Protein AF-A0A0P0SHN2-F1 (afdb_monomer_lite)

Secondary structure (DSSP, 8-state):
-HHHHHTHHHHHHHHHTTSHHHHHHHHHHHHHHHHTS--PPP-HHHHHHHHHHHHHHHHHHHH-HHHHHHHHHHHHHHHHHHHT---S-HHHHHHHHHHH-TTTHHHHHHHHHHHH---SS---HHHHHHHHHHHHHHHHHHHHTT-TTSTTSTT---

pLDDT: mean 88.38, std 17.37, range [26.5, 98.38]

Radius of gyration: 16.15 Å; chains: 1; bounding box: 38×34×45 Å

Sequence (158 aa):
MLHRHFGPEYDHVLDQAGGRTAGEAELERRLRRRRELDVRTLDADERERFTGSWVQAQNSFVQTPRSGLRDADLLILQVMRARGYPVEHYSEREQVISVHHPDLVGHYRAAHTVAVADTHDEAGTEQLRLAMVDYQYLFDELVGAGHPETTHRGLQAP

Structure (mmCIF, N/CA/C/O backbone):
data_AF-A0A0P0SHN2-F1
#
_entry.id   AF-A0A0P0SHN2-F1
#
loop_
_atom_site.group_PDB
_atom_site.id
_atom_site.type_symbol
_atom_site.label_atom_id
_atom_site.label_alt_id
_atom_site.label_comp_id
_atom_site.label_asym_id
_atom_site.label_entity_id
_atom_site.label_seq_id
_atom_site.pdbx_PDB_ins_code
_atom_site.Cartn_x
_atom_site.Cartn_y
_atom_site.Cartn_z
_atom_site.occupancy
_atom_site.B_iso_or_equiv
_atom_site.auth_seq_id
_atom_site.auth_comp_id
_atom_site.auth_asym_id
_atom_site.auth_atom_id
_atom_site.pdbx_PDB_model_num
ATOM 1 N N . MET A 1 1 ? 4.029 2.732 -23.546 1.00 84.56 1 MET A N 1
ATOM 2 C CA . MET A 1 1 ? 3.055 1.869 -22.836 1.00 84.56 1 MET A CA 1
ATOM 3 C C . MET A 1 1 ? 3.317 1.850 -21.335 1.00 84.56 1 MET A C 1
ATOM 5 O O . MET A 1 1 ? 2.367 2.080 -20.606 1.00 84.56 1 MET A O 1
ATOM 9 N N . LEU A 1 2 ? 4.571 1.682 -20.884 1.00 93.00 2 LEU A N 1
ATOM 10 C CA . LEU A 1 2 ? 4.941 1.724 -19.457 1.00 93.00 2 LEU A CA 1
ATOM 11 C C . LEU A 1 2 ? 4.475 3.002 -18.748 1.00 93.00 2 LEU A C 1
ATOM 13 O O . LEU A 1 2 ? 3.733 2.901 -17.784 1.00 93.00 2 LEU A O 1
ATOM 17 N N . HIS A 1 3 ? 4.791 4.183 -19.286 1.00 91.06 3 HIS A N 1
ATOM 18 C CA . HIS A 1 3 ? 4.351 5.455 -18.696 1.00 91.06 3 HIS A CA 1
ATOM 19 C C . HIS A 1 3 ? 2.822 5.565 -18.540 1.00 91.06 3 HIS A C 1
ATOM 21 O O . HIS A 1 3 ? 2.335 6.049 -17.530 1.00 91.06 3 HIS A O 1
ATOM 27 N N . ARG A 1 4 ? 2.039 5.042 -19.500 1.00 92.19 4 ARG A N 1
ATOM 28 C CA . ARG A 1 4 ? 0.567 5.0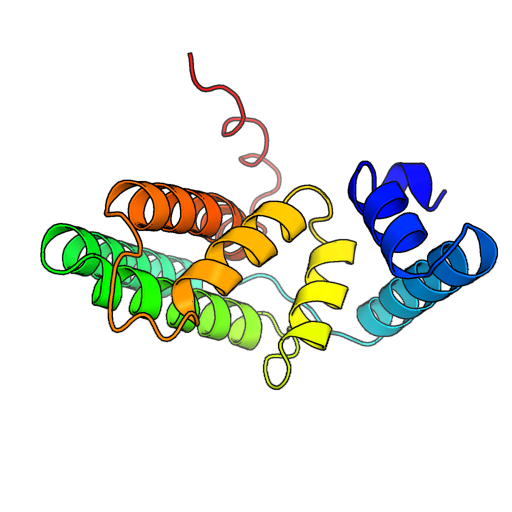15 -19.392 1.00 92.19 4 ARG A CA 1
ATOM 29 C C . ARG A 1 4 ? 0.087 4.068 -18.286 1.00 92.19 4 ARG A C 1
ATOM 31 O O . ARG A 1 4 ? -0.947 4.333 -17.696 1.00 92.19 4 ARG A O 1
ATOM 38 N N . HIS A 1 5 ? 0.781 2.951 -18.072 1.00 92.38 5 HIS A N 1
ATOM 39 C CA . HIS A 1 5 ? 0.386 1.958 -17.075 1.00 92.38 5 HIS A CA 1
ATOM 40 C C . HIS A 1 5 ? 0.786 2.377 -15.661 1.00 92.38 5 HIS A C 1
ATOM 42 O O . HIS A 1 5 ? -0.045 2.299 -14.774 1.00 92.38 5 HIS A O 1
ATOM 48 N N . PHE A 1 6 ? 2.030 2.822 -15.473 1.00 94.06 6 PHE A N 1
ATOM 49 C CA . PHE A 1 6 ? 2.583 3.148 -14.160 1.00 94.06 6 PHE A CA 1
ATOM 50 C C . PHE A 1 6 ? 2.316 4.594 -13.723 1.00 94.06 6 PHE A C 1
ATOM 52 O O . PHE A 1 6 ? 2.468 4.896 -12.547 1.00 94.06 6 PHE A O 1
ATOM 59 N N . GLY A 1 7 ? 1.936 5.500 -14.631 1.00 94.06 7 GLY A N 1
ATOM 60 C CA . GLY A 1 7 ? 1.623 6.883 -14.264 1.00 94.06 7 GLY A CA 1
ATOM 61 C C . GLY A 1 7 ? 2.763 7.531 -13.456 1.00 94.06 7 GLY A C 1
ATOM 62 O O . GLY A 1 7 ? 3.914 7.431 -13.886 1.00 94.06 7 GLY A O 1
ATOM 63 N N . PRO A 1 8 ? 2.491 8.135 -12.283 1.00 93.31 8 PRO A N 1
ATOM 64 C CA . PRO A 1 8 ? 3.521 8.731 -11.421 1.00 93.31 8 PRO A CA 1
ATOM 65 C C . PRO A 1 8 ? 4.613 7.756 -10.952 1.00 93.31 8 PRO A C 1
ATOM 67 O O . PRO A 1 8 ? 5.756 8.159 -10.734 1.00 93.31 8 PRO A O 1
ATOM 70 N N . GLU A 1 9 ? 4.295 6.465 -10.826 1.00 96.12 9 GLU A N 1
ATOM 71 C CA . GLU A 1 9 ? 5.274 5.440 -10.444 1.00 96.12 9 GLU A CA 1
ATOM 72 C C . GLU A 1 9 ? 6.343 5.240 -11.527 1.00 96.12 9 GLU A C 1
ATOM 74 O O . GLU A 1 9 ? 7.461 4.826 -11.227 1.00 96.12 9 GLU A O 1
ATOM 79 N N . TYR A 1 10 ? 6.043 5.580 -12.785 1.00 97.19 10 TYR A N 1
ATOM 80 C CA . TYR A 1 10 ? 7.030 5.536 -13.858 1.00 97.19 10 TYR A CA 1
ATOM 81 C C . TYR A 1 10 ? 8.212 6.459 -13.546 1.00 97.19 10 TYR A C 1
ATOM 83 O O . TYR A 1 10 ? 9.354 6.005 -13.504 1.00 97.19 10 TYR A O 1
ATOM 91 N N . ASP A 1 11 ? 7.931 7.736 -13.283 1.00 95.50 11 ASP A N 1
ATOM 92 C CA . ASP A 1 11 ? 8.970 8.731 -13.014 1.00 95.50 11 ASP A CA 1
ATOM 93 C C . ASP A 1 11 ? 9.710 8.399 -11.710 1.00 95.50 11 ASP A C 1
ATOM 95 O O . ASP A 1 11 ? 10.939 8.440 -11.673 1.00 95.50 11 ASP A O 1
ATOM 99 N N . HIS A 1 12 ? 8.988 7.924 -10.686 1.00 95.88 12 HIS A N 1
ATOM 100 C CA . HIS A 1 12 ? 9.595 7.458 -9.439 1.00 95.88 12 HIS A CA 1
ATOM 101 C C . HIS A 1 12 ? 10.645 6.359 -9.667 1.00 95.88 12 HIS A C 1
ATOM 103 O O . HIS A 1 12 ? 11.764 6.451 -9.161 1.00 95.88 12 HIS A O 1
ATOM 109 N N . VAL A 1 13 ? 10.316 5.322 -10.443 1.00 96.88 13 VAL A N 1
ATOM 110 C CA . VAL A 1 13 ? 11.243 4.209 -10.700 1.00 96.88 13 VAL A CA 1
ATOM 111 C C . VAL A 1 13 ? 12.432 4.648 -11.549 1.00 96.88 13 VAL A C 1
ATOM 113 O O . VAL A 1 13 ? 13.547 4.174 -11.332 1.00 96.88 13 VAL A O 1
ATOM 116 N N . LEU A 1 14 ? 12.225 5.565 -12.492 1.00 97.00 14 LEU A N 1
ATOM 117 C CA . LEU A 1 14 ? 13.300 6.130 -13.303 1.00 97.00 14 LEU A CA 1
ATOM 118 C C . LEU A 1 14 ? 14.313 6.899 -12.452 1.00 97.00 14 LEU A C 1
ATOM 120 O O . LEU A 1 14 ? 15.520 6.702 -12.623 1.00 97.00 14 LEU A O 1
ATOM 124 N N . ASP A 1 15 ? 13.824 7.717 -11.524 1.00 96.44 15 ASP A N 1
ATOM 125 C CA . ASP A 1 15 ? 14.663 8.477 -10.601 1.00 96.44 15 ASP A CA 1
ATOM 126 C C . ASP A 1 15 ? 15.440 7.542 -9.665 1.00 96.44 15 ASP A C 1
ATOM 128 O O . ASP A 1 15 ? 16.653 7.687 -9.509 1.00 96.44 15 ASP A O 1
ATOM 132 N N . GLN A 1 16 ? 14.777 6.526 -9.100 1.00 94.69 16 GLN A N 1
ATOM 133 C CA . GLN A 1 16 ? 15.424 5.533 -8.231 1.00 94.69 16 GLN A CA 1
ATOM 134 C C . GLN A 1 16 ? 16.480 4.693 -8.964 1.00 94.69 16 GLN A C 1
ATOM 136 O O . GLN A 1 16 ? 17.512 4.349 -8.389 1.00 94.69 16 GLN A O 1
ATOM 141 N N . ALA A 1 17 ? 16.240 4.358 -10.234 1.00 94.69 17 ALA A N 1
ATOM 142 C CA . ALA A 1 17 ? 17.146 3.540 -11.036 1.00 94.69 17 ALA A CA 1
ATOM 143 C C . ALA A 1 17 ? 18.308 4.335 -11.665 1.00 94.69 17 ALA A C 1
ATOM 145 O O . ALA A 1 17 ? 19.178 3.739 -12.304 1.00 94.69 17 ALA A O 1
ATOM 146 N N . GLY A 1 18 ? 18.341 5.663 -11.506 1.00 94.44 18 GLY A N 1
ATOM 147 C CA . GLY A 1 18 ? 19.402 6.516 -12.046 1.00 94.44 18 GLY A CA 1
ATOM 148 C C . GLY A 1 18 ? 19.282 6.791 -13.547 1.00 94.44 18 GLY A C 1
ATOM 149 O O . GLY A 1 18 ? 20.284 7.067 -14.208 1.00 94.44 18 GLY A O 1
ATOM 150 N N . GLY A 1 19 ? 18.070 6.711 -14.102 1.00 94.75 19 GLY A N 1
ATOM 151 C CA . GLY A 1 19 ? 17.784 7.118 -15.473 1.00 94.75 19 GLY A CA 1
ATOM 152 C C . GLY A 1 19 ? 16.853 6.182 -16.237 1.00 94.75 19 GLY A C 1
ATOM 153 O O . GLY A 1 19 ? 16.533 5.067 -15.826 1.00 94.75 19 GLY A O 1
ATOM 154 N N . ARG A 1 20 ? 16.448 6.650 -17.422 1.00 95.69 20 ARG A N 1
ATOM 155 C CA . ARG A 1 20 ? 15.403 6.028 -18.244 1.00 95.69 20 ARG A CA 1
ATOM 156 C C . ARG A 1 20 ? 15.644 4.554 -18.562 1.00 95.69 20 ARG A C 1
ATOM 158 O O . ARG A 1 20 ? 14.751 3.745 -18.354 1.00 95.69 20 ARG A O 1
ATOM 165 N N . THR A 1 21 ? 16.832 4.207 -19.056 1.00 96.38 21 THR A N 1
ATOM 166 C CA . THR A 1 21 ? 17.134 2.836 -19.497 1.00 96.38 21 THR A CA 1
ATOM 167 C C . THR A 1 21 ? 17.039 1.833 -18.349 1.00 96.38 21 THR A C 1
ATOM 169 O O . THR A 1 21 ? 16.440 0.773 -18.506 1.00 96.38 21 THR A O 1
ATOM 172 N N . ALA A 1 22 ? 17.609 2.167 -17.188 1.00 97.38 22 ALA A N 1
ATOM 173 C CA . ALA A 1 22 ? 17.569 1.300 -16.015 1.00 97.38 22 ALA A CA 1
ATOM 174 C C . ALA A 1 22 ? 16.152 1.226 -15.418 1.00 97.38 22 ALA A C 1
ATOM 176 O O . ALA A 1 22 ? 15.692 0.139 -15.073 1.00 97.38 22 ALA A O 1
ATOM 177 N N . GLY A 1 23 ? 15.437 2.355 -15.369 1.00 97.50 23 GLY A N 1
ATOM 178 C CA . GLY A 1 23 ? 14.068 2.420 -14.858 1.00 97.50 23 GLY A CA 1
ATOM 179 C C . GLY A 1 23 ? 13.065 1.638 -15.706 1.00 97.50 23 GLY A C 1
ATOM 180 O O . GLY A 1 23 ? 12.309 0.828 -15.175 1.00 97.50 23 GLY A O 1
ATOM 181 N N . GLU A 1 24 ? 13.080 1.807 -17.032 1.00 97.50 24 GLU A N 1
ATOM 182 C CA . GLU A 1 24 ? 12.203 1.039 -17.929 1.00 97.50 24 GLU A CA 1
ATOM 183 C C . GLU A 1 24 ? 12.490 -0.474 -17.826 1.00 97.50 24 GLU A C 1
ATOM 185 O O . GLU A 1 24 ? 11.550 -1.267 -17.739 1.00 97.50 24 GLU A O 1
ATOM 190 N N . ALA A 1 25 ? 13.763 -0.884 -17.742 1.00 97.69 25 ALA A N 1
ATOM 191 C CA . ALA A 1 25 ? 14.138 -2.289 -17.560 1.00 97.69 25 ALA A CA 1
ATOM 192 C C . ALA A 1 25 ? 13.638 -2.873 -16.223 1.00 97.69 25 ALA A C 1
ATOM 194 O O . ALA A 1 25 ? 13.194 -4.027 -16.172 1.00 97.69 25 ALA A O 1
ATOM 195 N N . GLU A 1 26 ? 13.673 -2.079 -15.150 1.00 97.50 26 GLU A N 1
ATOM 196 C CA . GLU A 1 26 ? 13.113 -2.443 -13.848 1.00 97.50 26 GLU A CA 1
ATOM 197 C C . GLU A 1 26 ? 11.589 -2.609 -13.919 1.00 97.50 26 GLU A C 1
ATOM 199 O O . GLU A 1 26 ? 11.063 -3.637 -13.495 1.00 97.50 26 GLU A O 1
ATOM 204 N N . LEU A 1 27 ? 10.868 -1.662 -14.523 1.00 97.88 27 LEU A N 1
ATOM 205 C CA . LEU A 1 27 ? 9.413 -1.750 -14.688 1.00 97.88 27 LEU A CA 1
ATOM 206 C C . LEU A 1 27 ? 8.996 -2.986 -15.496 1.00 97.88 27 LEU A C 1
ATOM 208 O O . LEU A 1 27 ? 8.033 -3.676 -15.149 1.00 97.88 27 LEU A O 1
ATOM 212 N N . GLU A 1 28 ? 9.743 -3.324 -16.546 1.00 97.44 28 GLU A N 1
ATOM 213 C CA . GLU A 1 28 ? 9.520 -4.563 -17.289 1.00 97.44 28 GLU A CA 1
ATOM 214 C C . GLU A 1 28 ? 9.779 -5.815 -16.443 1.00 97.44 28 GLU A C 1
ATOM 216 O O . GLU A 1 28 ? 9.049 -6.804 -16.564 1.00 97.44 28 GLU A O 1
ATOM 221 N N . ARG A 1 29 ? 10.794 -5.794 -15.569 1.00 96.44 29 ARG A N 1
ATOM 222 C CA . ARG A 1 29 ? 11.058 -6.885 -14.620 1.00 96.44 29 ARG A CA 1
ATOM 223 C C . ARG A 1 29 ? 9.887 -7.060 -13.657 1.00 96.44 29 ARG A C 1
ATOM 225 O O . ARG A 1 29 ? 9.444 -8.193 -13.467 1.00 96.44 29 ARG A O 1
ATOM 232 N N . ARG A 1 30 ? 9.340 -5.965 -13.119 1.00 97.06 30 ARG A N 1
ATOM 233 C CA . ARG A 1 30 ? 8.150 -5.992 -12.252 1.00 97.06 30 ARG A CA 1
ATOM 234 C C . ARG A 1 30 ? 6.940 -6.584 -12.979 1.00 97.06 30 ARG A C 1
ATOM 236 O O . ARG A 1 30 ? 6.283 -7.475 -12.443 1.00 97.06 30 ARG A O 1
ATOM 243 N N . LEU A 1 31 ? 6.697 -6.175 -14.229 1.00 96.25 31 LEU A N 1
ATOM 244 C CA . LEU A 1 31 ? 5.628 -6.731 -15.069 1.00 96.25 31 LEU A CA 1
ATOM 245 C C . LEU A 1 31 ? 5.785 -8.237 -15.312 1.00 96.25 31 LEU A C 1
ATOM 247 O O . LEU A 1 31 ? 4.800 -8.970 -15.229 1.00 96.25 31 LEU A O 1
ATOM 251 N N . ARG A 1 32 ? 7.001 -8.708 -15.620 1.00 94.88 32 ARG A N 1
ATOM 252 C CA . ARG A 1 32 ? 7.277 -10.144 -15.799 1.00 94.88 32 ARG A CA 1
ATOM 253 C C . ARG A 1 32 ? 7.013 -10.918 -14.513 1.00 94.88 32 ARG A C 1
ATOM 255 O O . ARG A 1 32 ? 6.242 -11.870 -14.546 1.00 94.88 32 ARG A O 1
ATOM 262 N N . ARG A 1 33 ? 7.549 -10.441 -13.386 1.00 92.88 33 ARG A N 1
ATOM 263 C CA . ARG A 1 33 ? 7.351 -11.064 -12.073 1.00 92.88 33 ARG A CA 1
ATOM 264 C C . ARG A 1 33 ? 5.879 -11.145 -11.694 1.00 92.88 33 ARG A C 1
ATOM 266 O O . ARG A 1 33 ? 5.432 -12.189 -11.243 1.00 92.88 33 ARG A O 1
ATOM 273 N N . ARG A 1 34 ? 5.103 -10.079 -11.929 1.00 92.81 34 ARG A N 1
ATOM 274 C CA . ARG A 1 34 ? 3.647 -10.123 -11.750 1.00 92.81 34 ARG A CA 1
ATOM 275 C C . ARG A 1 34 ? 3.070 -11.290 -12.547 1.00 92.81 34 ARG A C 1
ATOM 277 O O . ARG A 1 34 ? 2.306 -12.065 -11.995 1.00 92.81 34 ARG A O 1
ATOM 284 N N . ARG A 1 35 ? 3.357 -11.407 -13.848 1.00 92.88 35 ARG A N 1
ATOM 285 C CA . ARG A 1 35 ? 2.695 -12.400 -14.725 1.00 92.88 35 ARG A CA 1
ATOM 286 C C . ARG A 1 35 ? 2.836 -13.846 -14.240 1.00 92.88 35 ARG A C 1
ATOM 288 O O . ARG A 1 35 ? 1.993 -14.658 -14.594 1.00 92.88 35 ARG A O 1
ATOM 295 N N . GLU A 1 36 ? 3.859 -14.135 -13.446 1.00 93.06 36 GLU A N 1
ATOM 296 C CA . GLU A 1 36 ? 4.114 -15.444 -12.837 1.00 93.06 36 GLU A CA 1
ATOM 297 C C . GLU A 1 36 ? 3.290 -15.696 -11.559 1.00 93.06 36 GLU A C 1
ATOM 299 O O . GLU A 1 36 ? 3.204 -16.833 -11.103 1.00 93.06 36 GLU A O 1
ATOM 304 N N . LEU A 1 37 ? 2.672 -14.659 -10.985 1.00 93.25 37 LEU A N 1
ATOM 305 C CA . LEU A 1 37 ? 1.847 -14.735 -9.781 1.00 93.25 37 LEU A CA 1
ATOM 306 C C . LEU A 1 37 ? 0.373 -14.956 -10.121 1.00 93.25 37 LEU A C 1
ATOM 308 O O . LEU A 1 37 ? -0.210 -14.243 -10.947 1.00 93.25 37 LEU A O 1
ATOM 312 N N . ASP A 1 38 ? -0.248 -15.879 -9.392 1.00 92.06 38 ASP A N 1
ATOM 313 C CA . ASP A 1 38 ? -1.697 -16.051 -9.370 1.00 92.06 38 ASP A CA 1
ATOM 314 C C . ASP A 1 38 ? -2.308 -15.179 -8.267 1.00 92.06 38 ASP A C 1
ATOM 316 O O . ASP A 1 38 ? -2.523 -15.610 -7.133 1.00 92.06 38 ASP A O 1
ATOM 320 N N . VAL A 1 39 ? -2.515 -13.900 -8.591 1.00 91.88 39 VAL A N 1
ATOM 321 C CA . VAL A 1 39 ? -3.165 -12.964 -7.675 1.00 91.88 39 VAL A CA 1
ATOM 322 C C . VAL A 1 39 ? -4.677 -13.038 -7.850 1.00 91.88 39 VAL A C 1
ATOM 324 O O . VAL A 1 39 ? -5.220 -12.537 -8.837 1.00 91.88 39 VAL A O 1
ATOM 327 N N . ARG A 1 40 ? -5.358 -13.611 -6.859 1.00 93.19 40 ARG A N 1
ATOM 328 C CA . ARG A 1 40 ? -6.811 -13.811 -6.868 1.00 93.19 40 ARG A CA 1
ATOM 329 C C . ARG A 1 40 ? -7.580 -12.689 -6.170 1.00 93.19 40 ARG A C 1
ATOM 331 O O . ARG A 1 40 ? -7.029 -11.871 -5.424 1.00 93.19 40 ARG A O 1
ATOM 338 N N . THR A 1 41 ? -8.890 -12.685 -6.391 1.00 92.31 41 THR A N 1
ATOM 339 C CA . THR A 1 41 ? -9.848 -11.937 -5.573 1.00 92.31 41 THR A CA 1
ATOM 340 C C . THR A 1 41 ? -10.156 -12.703 -4.288 1.00 92.31 41 THR A C 1
ATOM 342 O O . THR A 1 41 ? -10.039 -13.931 -4.235 1.00 92.31 41 THR A O 1
ATOM 345 N N . LEU A 1 42 ? -10.580 -11.976 -3.258 1.00 94.44 42 LEU A N 1
ATOM 346 C CA . LEU A 1 42 ? -11.117 -12.565 -2.035 1.00 94.44 42 LEU A CA 1
ATOM 347 C C . LEU A 1 42 ? -12.578 -12.982 -2.237 1.00 94.44 42 LEU A C 1
ATOM 349 O O . LEU A 1 42 ? -13.322 -12.311 -2.964 1.00 94.44 42 LEU A O 1
ATOM 353 N N . ASP A 1 43 ? -13.000 -14.065 -1.590 1.00 93.62 43 ASP A N 1
ATOM 354 C CA . ASP A 1 43 ? -14.419 -14.425 -1.528 1.00 93.62 43 ASP A CA 1
ATOM 355 C C . ASP A 1 43 ? -15.192 -13.516 -0.544 1.00 93.62 43 ASP A C 1
ATOM 357 O O . ASP A 1 43 ? -14.668 -12.516 -0.048 1.00 93.62 43 ASP A O 1
ATOM 361 N N . ALA A 1 44 ? -16.496 -13.746 -0.370 1.00 93.06 44 ALA A N 1
ATOM 362 C CA . ALA A 1 44 ? -17.324 -12.897 0.492 1.00 93.06 44 ALA A CA 1
ATOM 363 C C . ALA A 1 44 ? -16.931 -13.017 1.976 1.00 93.06 44 ALA A C 1
ATOM 365 O O . ALA A 1 44 ? -16.773 -11.995 2.645 1.00 93.06 44 ALA A O 1
ATOM 366 N N . ASP A 1 45 ? -16.698 -14.240 2.450 1.00 95.25 45 ASP A N 1
ATOM 367 C CA . ASP A 1 45 ? -16.391 -14.535 3.851 1.00 95.25 45 ASP A CA 1
ATOM 368 C C . ASP A 1 45 ? -15.006 -13.993 4.234 1.00 95.25 45 ASP A C 1
ATOM 370 O O . ASP A 1 45 ? -14.805 -13.427 5.311 1.00 95.25 45 ASP A O 1
ATOM 374 N N . GLU A 1 46 ? -14.028 -14.111 3.333 1.00 96.75 46 GLU A N 1
ATOM 375 C CA . GLU A 1 46 ? -12.709 -13.511 3.498 1.00 96.75 46 GLU A CA 1
ATOM 376 C C . GLU A 1 46 ? -12.780 -11.988 3.572 1.00 96.75 46 GLU A C 1
ATOM 378 O O . GLU A 1 46 ? -12.126 -11.398 4.435 1.00 96.75 46 GLU A O 1
ATOM 383 N N . ARG A 1 47 ? -13.570 -11.353 2.694 1.00 96.50 47 ARG A N 1
ATOM 384 C CA . ARG A 1 47 ? -13.768 -9.898 2.715 1.00 96.50 47 ARG A CA 1
ATOM 385 C C . ARG A 1 47 ? -14.385 -9.454 4.032 1.00 96.50 47 ARG A C 1
ATOM 387 O O . ARG A 1 47 ? -13.823 -8.577 4.678 1.00 96.50 47 ARG A O 1
ATOM 394 N N . GLU A 1 48 ? -15.468 -10.096 4.465 1.00 95.69 48 GLU A N 1
ATOM 395 C CA . GLU A 1 48 ? -16.127 -9.784 5.737 1.00 95.69 48 GLU A CA 1
ATOM 396 C C . GLU A 1 48 ? -15.162 -9.923 6.921 1.00 95.69 48 GLU A C 1
ATOM 398 O O . GLU A 1 48 ? -15.031 -9.006 7.738 1.00 95.69 48 GLU A O 1
ATOM 403 N N . ARG A 1 49 ? -14.411 -11.029 6.977 1.00 97.75 49 ARG A N 1
ATOM 404 C CA . ARG A 1 49 ? -13.415 -11.272 8.026 1.00 97.75 49 ARG A CA 1
ATOM 405 C C . ARG A 1 49 ? -12.345 -10.184 8.060 1.00 97.75 49 ARG A C 1
ATOM 407 O O . ARG A 1 49 ? -12.047 -9.662 9.134 1.00 97.75 49 ARG A O 1
ATOM 414 N N . PHE A 1 50 ? -11.761 -9.838 6.913 1.00 98.25 50 PHE A N 1
ATOM 415 C CA . PHE A 1 50 ? -10.715 -8.819 6.861 1.00 98.25 50 PHE A CA 1
ATOM 416 C C . PHE A 1 50 ? -11.253 -7.425 7.183 1.00 98.25 50 PHE A C 1
ATOM 418 O O . PHE A 1 50 ? -10.598 -6.699 7.928 1.00 98.25 50 PHE A O 1
ATOM 425 N N . THR A 1 51 ? -12.446 -7.061 6.706 1.00 97.06 51 THR A N 1
ATOM 426 C CA . THR A 1 51 ? -13.103 -5.799 7.080 1.00 97.06 51 THR A CA 1
ATOM 427 C C . THR A 1 51 ? -13.360 -5.738 8.588 1.00 97.06 51 THR A C 1
ATOM 429 O O . THR A 1 51 ? -13.102 -4.711 9.213 1.00 97.06 51 THR A O 1
ATOM 432 N N . GLY A 1 52 ? -13.776 -6.846 9.208 1.00 97.75 52 GLY A N 1
ATOM 433 C CA . GLY A 1 52 ? -13.892 -6.947 10.662 1.00 97.75 52 GLY A CA 1
ATOM 434 C C . GLY A 1 52 ? -12.558 -6.713 11.380 1.00 97.75 52 GLY A C 1
ATOM 435 O O . GLY A 1 52 ? -12.497 -5.933 12.331 1.00 97.75 52 GLY A O 1
ATOM 436 N N . SER A 1 53 ? -11.469 -7.330 10.911 1.00 98.25 53 SER A N 1
ATOM 437 C CA . SER A 1 53 ? -10.122 -7.101 11.457 1.00 98.25 53 SER A CA 1
ATOM 438 C C . SER A 1 53 ? -9.640 -5.659 11.273 1.00 98.25 53 SER A C 1
ATOM 440 O O . SER A 1 53 ? -8.976 -5.126 12.160 1.00 98.25 53 SER A O 1
ATOM 442 N N . TRP A 1 54 ? -10.002 -5.008 10.166 1.00 98.12 54 TRP A N 1
ATOM 443 C CA . TRP A 1 54 ? -9.655 -3.610 9.907 1.00 98.12 54 TRP A CA 1
ATOM 444 C C . TRP A 1 54 ? -10.291 -2.667 10.926 1.00 98.12 54 TRP A C 1
ATOM 446 O O . TRP A 1 54 ? -9.609 -1.816 11.496 1.00 98.12 54 TRP A O 1
ATOM 456 N N . VAL A 1 55 ? -11.571 -2.883 11.243 1.00 97.19 55 VAL A N 1
ATOM 457 C CA . VAL A 1 55 ? -12.267 -2.133 12.300 1.00 97.19 55 VAL A CA 1
ATOM 458 C C . VAL A 1 55 ? -11.571 -2.312 13.651 1.00 97.19 55 VAL A C 1
ATOM 460 O O . VAL A 1 55 ? -11.428 -1.348 14.402 1.00 97.19 55 VAL A O 1
ATOM 463 N N . GLN A 1 56 ? -11.080 -3.516 13.964 1.00 97.38 56 GLN A N 1
ATOM 464 C CA . GLN A 1 56 ? -10.323 -3.730 15.201 1.00 97.38 56 GLN A CA 1
ATOM 465 C C . GLN A 1 56 ? -8.997 -2.962 15.211 1.00 97.38 56 GLN A C 1
ATOM 467 O O . GLN A 1 56 ? -8.689 -2.318 16.211 1.00 97.38 56 GLN A O 1
ATOM 472 N N . ALA A 1 57 ? -8.253 -2.946 14.100 1.00 97.12 57 ALA A N 1
ATOM 473 C CA . ALA A 1 57 ? -7.027 -2.154 13.986 1.00 97.12 57 ALA A CA 1
ATOM 474 C C . ALA A 1 57 ? -7.298 -0.644 14.142 1.00 97.12 57 ALA A C 1
ATOM 476 O O . ALA A 1 57 ? -6.567 0.047 14.853 1.00 97.12 57 ALA A O 1
ATOM 477 N N . GLN A 1 58 ? -8.388 -0.130 13.557 1.00 94.56 58 GLN A N 1
ATOM 478 C CA . GLN A 1 58 ? -8.828 1.260 13.744 1.00 94.56 58 GLN A CA 1
ATOM 479 C C . GLN A 1 58 ? -9.187 1.567 15.206 1.00 94.56 58 GLN A C 1
ATOM 481 O O . GLN A 1 58 ? -8.777 2.600 15.736 1.00 94.56 58 GLN A O 1
ATOM 486 N N . ASN A 1 59 ? -9.890 0.664 15.892 1.00 96.62 59 ASN A N 1
ATOM 487 C CA . ASN A 1 59 ? -10.200 0.824 17.315 1.00 96.62 59 ASN A CA 1
ATOM 488 C C . ASN A 1 59 ? -8.925 0.838 18.174 1.00 96.62 59 ASN A C 1
ATOM 490 O O . ASN A 1 59 ? -8.771 1.713 19.030 1.00 96.62 59 ASN A O 1
ATOM 494 N N . SER A 1 60 ? -7.988 -0.080 17.910 1.00 95.19 60 SER A N 1
ATOM 495 C CA . SER A 1 60 ? -6.660 -0.089 18.534 1.00 95.19 60 SER A CA 1
ATOM 496 C C . SER A 1 60 ? -5.917 1.217 18.276 1.00 95.19 60 SER A C 1
ATOM 498 O O . SER A 1 60 ? -5.281 1.736 19.186 1.00 95.19 60 SER A O 1
ATOM 500 N N . PHE A 1 61 ? -6.023 1.788 17.074 1.00 94.75 61 PHE A N 1
ATOM 501 C CA . PHE A 1 61 ? -5.367 3.045 16.719 1.00 94.75 61 PHE A CA 1
ATOM 502 C C . PHE A 1 61 ? -5.881 4.223 17.556 1.00 94.75 61 PHE A C 1
ATOM 504 O O . PHE A 1 61 ? -5.086 5.036 18.017 1.00 94.75 61 PHE A O 1
ATOM 511 N N . VAL A 1 62 ? -7.189 4.299 17.819 1.00 94.19 62 VAL A N 1
ATOM 512 C CA . VAL A 1 62 ? -7.767 5.362 18.664 1.00 94.19 62 VAL A CA 1
ATOM 513 C C . VAL A 1 62 ? -7.216 5.309 20.093 1.00 94.19 62 VAL A C 1
ATOM 515 O O . VAL A 1 62 ? -6.964 6.352 20.692 1.00 94.19 62 VAL A O 1
ATOM 518 N N . GLN A 1 63 ? -7.016 4.107 20.640 1.00 92.38 63 GLN A N 1
ATOM 519 C CA . GLN A 1 63 ? -6.514 3.925 22.008 1.00 92.38 63 GLN A CA 1
ATOM 520 C C . GLN A 1 63 ? -4.988 4.002 22.088 1.00 92.38 63 GLN A C 1
ATOM 522 O O . GLN A 1 63 ? -4.411 4.496 23.054 1.00 92.38 63 GLN A O 1
ATOM 527 N N . THR A 1 64 ? -4.309 3.448 21.091 1.00 92.56 64 THR A N 1
ATOM 528 C CA . THR A 1 64 ? -2.857 3.303 21.032 1.00 92.56 64 THR A CA 1
ATOM 529 C C . THR A 1 64 ? -2.412 3.384 19.566 1.00 92.56 64 THR A C 1
ATOM 531 O O . THR A 1 64 ? -2.225 2.350 18.917 1.00 92.56 64 THR A O 1
ATOM 534 N N . PRO A 1 65 ? -2.196 4.606 19.034 1.00 92.56 65 PRO A N 1
ATOM 535 C CA . PRO A 1 65 ? -1.953 4.844 17.606 1.00 92.56 65 PRO A CA 1
ATOM 536 C C . PRO A 1 65 ? -0.850 3.980 16.994 1.00 92.56 65 PRO A C 1
ATOM 538 O O . PRO A 1 65 ? -1.011 3.421 15.913 1.00 92.56 65 PRO A O 1
ATOM 541 N N . ARG A 1 66 ? 0.263 3.798 17.713 1.00 91.00 66 ARG A N 1
ATOM 542 C CA . ARG A 1 66 ? 1.379 2.963 17.247 1.00 91.00 66 ARG A CA 1
ATOM 543 C C . ARG A 1 66 ? 1.000 1.491 17.102 1.00 91.00 66 ARG A C 1
ATOM 545 O O . ARG A 1 66 ? 1.363 0.873 16.107 1.00 91.00 66 ARG A O 1
ATOM 552 N N . SE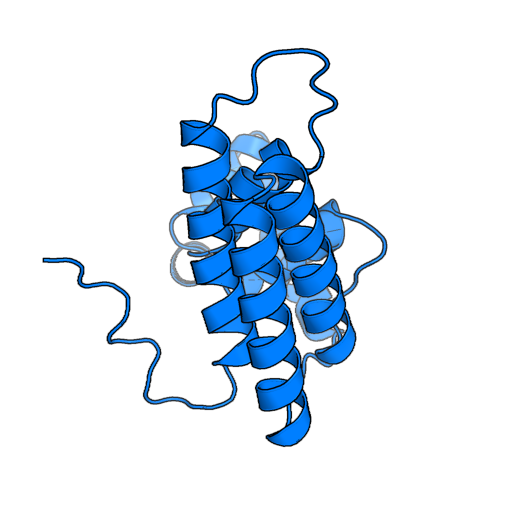R A 1 67 ? 0.291 0.933 18.081 1.00 92.06 67 SER A N 1
ATOM 553 C CA . SER A 1 67 ? -0.137 -0.467 18.034 1.00 92.06 67 SER A CA 1
ATOM 554 C C . SER A 1 67 ? -1.167 -0.675 16.931 1.00 92.06 67 SER A C 1
ATOM 556 O O . SER A 1 67 ? -0.984 -1.562 16.112 1.00 92.06 67 SER A O 1
ATOM 558 N N . GLY A 1 68 ? -2.170 0.203 16.825 1.00 95.06 68 GLY A N 1
ATOM 559 C CA . GLY A 1 68 ? -3.164 0.112 15.753 1.00 95.06 68 GLY A CA 1
ATOM 560 C C . GLY A 1 68 ? -2.567 0.236 14.350 1.00 95.06 68 GLY A C 1
ATOM 561 O O . GLY A 1 68 ? -2.974 -0.490 13.448 1.00 95.06 68 GLY A O 1
ATOM 562 N N . LEU A 1 69 ? -1.552 1.089 14.160 1.00 95.81 69 LEU A N 1
ATOM 563 C CA . LEU A 1 69 ? -0.861 1.193 12.871 1.00 95.81 69 LEU A CA 1
ATOM 564 C C . LEU A 1 69 ? -0.068 -0.082 12.536 1.00 95.81 69 LEU A C 1
ATOM 566 O O . LEU A 1 69 ? -0.051 -0.513 11.384 1.00 95.81 69 LEU A O 1
ATOM 570 N N . ARG A 1 70 ? 0.568 -0.708 13.534 1.00 95.12 70 ARG A N 1
ATOM 571 C CA . ARG A 1 70 ? 1.234 -2.010 13.360 1.00 95.12 70 ARG A CA 1
ATOM 572 C C . ARG A 1 70 ? 0.230 -3.121 13.060 1.00 95.12 70 ARG A C 1
ATOM 574 O O . ARG A 1 70 ? 0.493 -3.946 12.190 1.00 95.12 70 ARG A O 1
ATOM 581 N N . ASP A 1 71 ? -0.923 -3.119 13.724 1.00 96.81 71 ASP A N 1
ATOM 582 C CA . ASP A 1 71 ? -2.008 -4.064 13.447 1.00 96.81 71 ASP A CA 1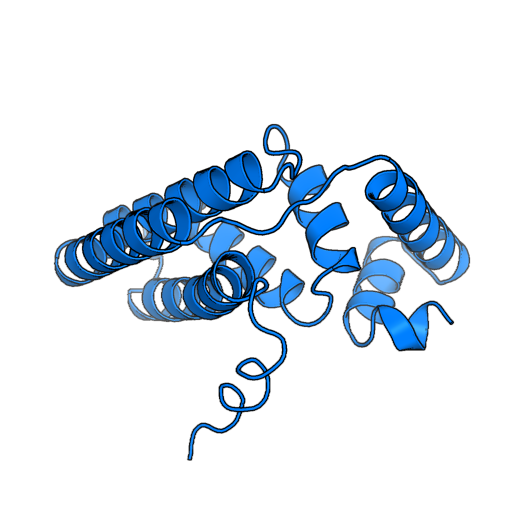
ATOM 583 C C . ASP A 1 71 ? -2.5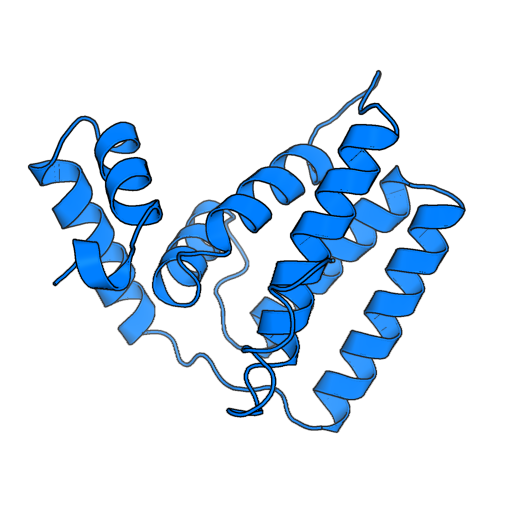09 -3.912 12.001 1.00 96.81 71 ASP A C 1
ATOM 585 O O . ASP A 1 71 ? -2.725 -4.912 11.315 1.00 96.81 71 ASP A O 1
ATOM 589 N N . ALA A 1 72 ? -2.624 -2.673 11.509 1.00 97.75 72 ALA A N 1
ATOM 590 C CA . ALA A 1 72 ? -2.978 -2.382 10.122 1.00 97.75 72 ALA A CA 1
ATOM 591 C C . ALA A 1 72 ? -1.918 -2.888 9.124 1.00 97.75 72 ALA A C 1
ATOM 593 O O . ALA A 1 72 ? -2.281 -3.562 8.160 1.00 97.75 72 ALA A O 1
ATOM 594 N N . ASP A 1 73 ? -0.621 -2.647 9.365 1.00 97.12 73 ASP A N 1
ATOM 595 C CA . ASP A 1 73 ? 0.472 -3.182 8.526 1.00 97.12 73 ASP A CA 1
ATOM 596 C C . ASP A 1 73 ? 0.414 -4.718 8.444 1.00 97.12 73 ASP A C 1
ATOM 598 O O . ASP A 1 73 ? 0.418 -5.301 7.356 1.00 97.12 73 ASP A O 1
ATOM 602 N N . LEU A 1 74 ? 0.253 -5.387 9.590 1.00 97.25 74 LEU A N 1
ATOM 603 C CA . LEU A 1 74 ? 0.131 -6.844 9.650 1.00 97.25 74 LEU A CA 1
ATOM 604 C C . LEU A 1 74 ? -1.120 -7.356 8.928 1.00 97.25 74 LEU A C 1
ATOM 606 O O . LEU A 1 74 ? -1.068 -8.398 8.270 1.00 97.25 74 LEU A O 1
ATOM 610 N N . LEU A 1 75 ? -2.241 -6.647 9.037 1.00 98.38 75 LEU A N 1
ATOM 611 C CA . LEU A 1 75 ? -3.477 -6.999 8.349 1.00 98.38 75 LEU A CA 1
ATOM 612 C C . LEU A 1 75 ? -3.333 -6.870 6.828 1.00 98.38 75 LEU A C 1
ATOM 614 O O . LEU A 1 75 ? -3.732 -7.785 6.106 1.00 98.38 75 LEU A O 1
ATOM 618 N N . ILE A 1 76 ? -2.700 -5.802 6.336 1.00 97.88 76 ILE A N 1
ATOM 619 C CA . ILE A 1 76 ? -2.374 -5.641 4.912 1.00 97.88 76 ILE A CA 1
ATOM 620 C C . ILE A 1 76 ? -1.560 -6.842 4.407 1.00 97.88 76 ILE A C 1
ATOM 622 O O . ILE A 1 76 ? -1.889 -7.413 3.365 1.00 97.88 76 ILE A O 1
ATOM 626 N N . LEU A 1 77 ? -0.554 -7.295 5.165 1.00 97.56 77 LEU A N 1
ATOM 627 C CA . LEU A 1 77 ? 0.227 -8.488 4.814 1.00 97.56 77 LEU A CA 1
ATOM 628 C C . LEU A 1 77 ? -0.629 -9.761 4.763 1.00 97.56 77 LEU A C 1
ATOM 630 O O . LEU A 1 77 ? -0.429 -10.607 3.891 1.00 97.56 77 LEU A O 1
ATOM 634 N N . GLN A 1 78 ? -1.590 -9.919 5.676 1.00 98.19 78 GLN A N 1
ATOM 635 C CA . GLN A 1 78 ? -2.499 -11.069 5.666 1.00 98.19 78 GLN A CA 1
ATOM 636 C C . GLN A 1 78 ? -3.424 -11.059 4.446 1.00 98.19 78 GLN A C 1
ATOM 638 O O . GLN A 1 78 ? -3.616 -12.106 3.825 1.00 98.19 78 GLN A O 1
ATOM 643 N N . VAL A 1 79 ? -3.950 -9.889 4.074 1.00 97.94 79 VAL A N 1
ATOM 644 C CA . VAL A 1 79 ? -4.764 -9.710 2.863 1.00 97.94 79 VAL A CA 1
ATOM 645 C C . VAL A 1 79 ? -3.936 -10.022 1.615 1.00 97.94 79 VAL A C 1
ATOM 647 O O . VAL A 1 79 ? -4.358 -10.816 0.776 1.00 97.94 79 VAL A O 1
ATOM 650 N N . MET A 1 80 ? -2.726 -9.464 1.516 1.00 96.69 80 MET A N 1
ATOM 651 C CA . MET A 1 80 ? -1.781 -9.735 0.429 1.00 96.69 80 MET A CA 1
ATOM 652 C C . MET A 1 80 ? -1.494 -11.231 0.285 1.00 96.69 80 MET A C 1
ATOM 654 O O . MET A 1 80 ? -1.623 -11.778 -0.811 1.00 96.69 80 MET A O 1
ATOM 658 N N . ARG A 1 81 ? -1.185 -11.915 1.394 1.00 97.44 81 ARG A N 1
ATOM 659 C CA . ARG A 1 81 ? -0.940 -13.362 1.400 1.00 97.44 81 ARG A CA 1
ATOM 660 C C . ARG A 1 81 ? -2.159 -14.141 0.918 1.00 97.44 81 ARG A C 1
ATOM 662 O O . ARG A 1 81 ? -2.014 -15.018 0.075 1.00 97.44 81 ARG A O 1
ATOM 669 N N . ALA A 1 82 ? -3.351 -13.821 1.427 1.00 97.19 82 ALA A N 1
ATOM 670 C CA . ALA A 1 82 ? -4.582 -14.494 1.016 1.00 97.19 82 ALA A CA 1
ATOM 671 C C . ALA A 1 82 ? -4.828 -14.345 -0.491 1.00 97.19 82 ALA A C 1
ATOM 673 O O . ALA A 1 82 ? -5.226 -15.303 -1.151 1.00 97.19 82 ALA A O 1
ATOM 674 N N . ARG A 1 83 ? -4.512 -13.172 -1.045 1.00 95.69 83 ARG A N 1
ATOM 675 C CA . ARG A 1 83 ? -4.622 -12.888 -2.475 1.00 95.69 83 ARG A CA 1
ATOM 676 C C . ARG A 1 83 ? -3.507 -13.480 -3.335 1.00 95.69 83 ARG A C 1
ATOM 678 O O . ARG A 1 83 ? -3.655 -13.425 -4.545 1.00 95.69 83 ARG A O 1
ATOM 685 N N . GLY A 1 84 ? -2.433 -14.029 -2.764 1.00 95.69 84 GLY A N 1
ATOM 686 C CA . GLY A 1 84 ? -1.320 -14.622 -3.520 1.00 95.69 84 GLY A CA 1
ATOM 687 C C . GLY A 1 84 ? -0.166 -13.664 -3.846 1.00 95.69 84 GLY A C 1
ATOM 688 O O . GLY A 1 84 ? 0.659 -13.964 -4.707 1.00 95.69 84 GLY A O 1
ATOM 689 N N . TYR A 1 85 ? -0.081 -12.511 -3.178 1.00 95.00 85 TYR A N 1
ATOM 690 C CA . TYR A 1 85 ? 1.099 -11.646 -3.271 1.00 95.00 85 TYR A CA 1
ATOM 691 C C . TYR A 1 85 ? 2.282 -12.274 -2.510 1.00 95.00 85 TYR A C 1
ATOM 693 O O . TYR A 1 85 ? 2.060 -12.919 -1.479 1.00 95.00 85 TYR A O 1
ATOM 701 N N . PRO A 1 86 ? 3.536 -12.046 -2.951 1.00 93.25 86 PRO A N 1
ATOM 702 C CA . PRO A 1 86 ? 4.705 -12.346 -2.126 1.00 93.25 86 PRO A CA 1
ATOM 703 C C . PRO A 1 86 ? 4.631 -11.501 -0.858 1.00 93.25 86 PRO A C 1
ATOM 705 O O . PRO A 1 86 ? 4.227 -10.346 -0.931 1.00 93.25 86 PRO A O 1
ATOM 708 N N . VAL A 1 87 ? 5.003 -12.039 0.300 1.00 94.12 87 VAL A N 1
ATOM 709 C CA . VAL A 1 87 ? 4.908 -11.315 1.583 1.00 94.12 87 VAL A CA 1
ATOM 710 C C . VAL A 1 87 ? 6.154 -11.430 2.445 1.00 94.12 87 VAL A C 1
ATOM 712 O O . VAL A 1 87 ? 6.199 -10.876 3.537 1.00 94.12 87 VAL A O 1
ATOM 715 N N . GLU A 1 88 ? 7.188 -12.087 1.951 1.00 91.38 88 GLU A N 1
ATOM 716 C CA . GLU A 1 88 ? 8.437 -12.349 2.653 1.00 91.38 88 GLU A CA 1
ATOM 717 C C . GLU A 1 88 ? 9.291 -11.079 2.702 1.00 91.38 88 GLU A C 1
ATOM 719 O O . GLU A 1 88 ? 9.771 -10.671 3.760 1.00 91.38 88 GLU A O 1
ATOM 724 N N . HIS A 1 89 ? 9.407 -10.392 1.564 1.00 94.56 89 HIS A N 1
ATOM 725 C CA . HIS A 1 89 ? 10.273 -9.231 1.405 1.00 94.56 89 HIS A CA 1
ATOM 726 C C . HIS A 1 89 ? 9.487 -7.991 0.980 1.00 94.56 89 HIS A C 1
ATOM 728 O O . HIS A 1 89 ? 8.686 -8.027 0.047 1.00 94.56 89 HIS A O 1
ATOM 734 N N . TYR A 1 90 ? 9.752 -6.867 1.653 1.00 94.94 90 TYR A N 1
ATOM 735 C CA . TYR A 1 90 ? 9.093 -5.586 1.377 1.00 94.94 90 TYR A CA 1
ATOM 736 C C . TYR A 1 90 ? 9.261 -5.127 -0.065 1.00 94.94 90 TYR A C 1
ATOM 738 O O . TYR A 1 90 ? 8.278 -4.798 -0.721 1.00 94.94 90 TYR A O 1
ATOM 746 N N . SER A 1 91 ? 10.488 -5.194 -0.575 1.00 93.50 91 SER A N 1
ATOM 747 C CA . SER A 1 91 ? 10.799 -4.807 -1.949 1.00 93.50 91 SER A CA 1
ATOM 748 C C . SER A 1 91 ? 10.005 -5.610 -2.982 1.00 93.50 91 SER A C 1
ATOM 750 O O . SER A 1 91 ? 9.655 -5.087 -4.034 1.00 93.50 91 SER A O 1
ATOM 752 N N . GLU A 1 92 ? 9.684 -6.872 -2.701 1.00 93.88 92 GLU A N 1
ATOM 753 C CA . GLU A 1 92 ? 8.909 -7.717 -3.612 1.00 93.88 92 GLU A CA 1
ATOM 754 C C . GLU A 1 92 ? 7.419 -7.386 -3.566 1.00 93.88 92 GLU A C 1
ATOM 756 O O . GLU A 1 92 ? 6.789 -7.272 -4.618 1.00 93.88 92 GLU A O 1
ATOM 761 N N . ARG A 1 93 ? 6.873 -7.169 -2.361 1.00 94.44 93 ARG A N 1
ATOM 762 C CA . ARG A 1 93 ? 5.502 -6.671 -2.159 1.00 94.44 93 ARG A CA 1
ATOM 763 C C . ARG A 1 93 ? 5.285 -5.377 -2.929 1.00 94.44 93 ARG A C 1
ATOM 765 O O . ARG A 1 93 ? 4.381 -5.285 -3.755 1.00 94.44 93 ARG A O 1
ATOM 772 N N . GLU A 1 94 ? 6.157 -4.406 -2.683 1.00 95.75 94 GLU A N 1
ATOM 773 C CA . GLU A 1 94 ? 6.127 -3.084 -3.299 1.00 95.75 94 GLU A CA 1
ATOM 774 C C . GLU A 1 94 ? 6.171 -3.174 -4.831 1.00 95.75 94 GLU A C 1
ATOM 776 O O . GLU A 1 94 ? 5.328 -2.589 -5.508 1.00 95.75 94 GLU A O 1
ATOM 781 N N . GLN A 1 95 ? 7.088 -3.973 -5.388 1.00 95.31 95 GLN A N 1
ATOM 782 C CA . GLN A 1 95 ? 7.192 -4.181 -6.834 1.00 95.31 95 GLN A CA 1
ATOM 783 C C . GLN A 1 95 ? 5.890 -4.717 -7.438 1.00 95.31 95 GLN A C 1
ATOM 785 O O . GLN A 1 95 ? 5.462 -4.229 -8.483 1.00 95.31 95 GLN A O 1
ATOM 790 N N . VAL A 1 96 ? 5.238 -5.693 -6.804 1.00 95.06 96 VAL A N 1
ATOM 791 C CA . VAL A 1 96 ? 3.984 -6.260 -7.327 1.00 95.06 96 VAL A CA 1
ATOM 792 C C . VAL A 1 96 ? 2.824 -5.271 -7.180 1.00 95.06 96 VAL A C 1
ATOM 794 O O . VAL A 1 96 ? 2.035 -5.115 -8.113 1.00 95.06 96 VAL A O 1
ATOM 797 N N . ILE A 1 97 ? 2.743 -4.549 -6.058 1.00 95.44 97 ILE A N 1
ATOM 798 C CA . ILE A 1 97 ? 1.742 -3.490 -5.849 1.00 95.44 97 ILE A CA 1
ATOM 799 C C . ILE A 1 97 ? 1.905 -2.393 -6.894 1.00 95.44 97 ILE A C 1
ATOM 801 O O . ILE A 1 97 ? 0.910 -1.984 -7.473 1.00 95.44 97 ILE A O 1
ATOM 805 N N . SER A 1 98 ? 3.135 -1.983 -7.211 1.00 96.38 98 SER A N 1
ATOM 806 C CA . SER A 1 98 ? 3.404 -0.956 -8.226 1.00 96.38 98 SER A CA 1
ATOM 807 C C . SER A 1 98 ? 2.846 -1.308 -9.611 1.00 96.38 98 SER A C 1
ATOM 809 O O . SER A 1 98 ? 2.536 -0.418 -10.393 1.00 96.38 98 SER A O 1
ATOM 811 N N . VAL A 1 99 ? 2.686 -2.602 -9.916 1.00 96.12 99 VAL A N 1
ATOM 812 C CA . VAL A 1 99 ? 2.115 -3.077 -11.185 1.00 96.12 99 VAL A CA 1
ATOM 813 C C . VAL A 1 99 ? 0.586 -3.092 -11.143 1.00 96.12 99 VAL A C 1
ATOM 815 O O . VAL A 1 99 ? -0.063 -2.745 -12.123 1.00 96.12 99 VAL A O 1
ATOM 818 N N . HIS A 1 100 ? -0.020 -3.531 -10.039 1.00 92.62 100 HIS A N 1
ATOM 819 C CA . HIS A 1 100 ? -1.484 -3.618 -9.938 1.00 92.62 100 HIS A CA 1
ATOM 820 C C . HIS A 1 100 ? -2.141 -2.284 -9.595 1.00 92.62 100 HIS A C 1
ATOM 822 O O . HIS A 1 100 ? -3.211 -1.971 -10.109 1.00 92.62 100 HIS A O 1
ATOM 828 N N . HIS A 1 101 ? -1.488 -1.523 -8.726 1.00 94.00 101 HIS A N 1
ATOM 829 C CA . HIS A 1 101 ? -1.990 -0.305 -8.111 1.00 94.00 101 HIS A CA 1
ATOM 830 C C . HIS A 1 101 ? -0.882 0.766 -8.100 1.00 94.00 101 HIS A C 1
ATOM 832 O O . HIS A 1 101 ? -0.429 1.181 -7.029 1.00 94.00 101 HIS A O 1
ATOM 838 N N . PRO A 1 102 ? -0.413 1.208 -9.283 1.00 93.81 102 PRO A N 1
ATOM 839 C CA . PRO A 1 102 ? 0.646 2.213 -9.400 1.00 93.81 102 PRO A CA 1
ATOM 840 C C . PRO A 1 102 ? 0.303 3.530 -8.693 1.00 93.81 102 PRO A C 1
ATOM 842 O O . PRO A 1 102 ? 1.190 4.179 -8.152 1.00 93.81 102 PRO A O 1
ATOM 845 N N . ASP A 1 103 ? -0.979 3.885 -8.615 1.00 90.94 103 ASP A N 1
ATOM 846 C CA . ASP A 1 103 ? -1.427 5.091 -7.910 1.00 90.94 103 ASP A CA 1
ATOM 847 C C . ASP A 1 103 ? -1.421 4.929 -6.376 1.00 90.94 103 ASP A C 1
ATOM 849 O O . ASP A 1 103 ? -1.394 5.916 -5.647 1.00 90.94 103 ASP A O 1
ATOM 853 N N . LEU A 1 104 ? -1.403 3.690 -5.862 1.00 94.81 104 LEU A N 1
ATOM 854 C CA . LEU A 1 104 ? -1.455 3.394 -4.422 1.00 94.81 104 LEU A CA 1
ATOM 855 C C . LEU A 1 104 ? -0.115 2.965 -3.824 1.00 94.81 104 LEU A C 1
ATOM 857 O O . LEU A 1 104 ? 0.048 2.999 -2.603 1.00 94.81 104 LEU A O 1
ATOM 861 N N . VAL A 1 105 ? 0.867 2.575 -4.641 1.00 96.88 105 VAL A N 1
ATOM 862 C CA . VAL A 1 105 ? 2.177 2.139 -4.127 1.00 96.88 105 VAL A CA 1
ATOM 863 C C . VAL A 1 105 ? 2.883 3.249 -3.340 1.00 96.88 105 VAL A C 1
ATOM 865 O O . VAL A 1 105 ? 3.565 2.962 -2.360 1.00 96.88 105 VAL A O 1
ATOM 868 N N . GLY A 1 106 ? 2.658 4.519 -3.692 1.00 95.44 106 GLY A N 1
ATOM 869 C CA . GLY A 1 106 ? 3.147 5.662 -2.918 1.00 95.44 106 GLY A CA 1
ATOM 870 C C . GLY A 1 106 ? 2.597 5.691 -1.488 1.00 95.44 106 GLY A C 1
ATOM 871 O O . GLY A 1 106 ? 3.378 5.807 -0.544 1.00 95.44 106 GLY A O 1
ATOM 872 N N . HIS A 1 107 ? 1.282 5.503 -1.326 1.00 95.56 107 HIS A N 1
ATOM 873 C CA . HIS A 1 107 ? 0.624 5.397 -0.017 1.00 95.56 107 HIS A CA 1
ATOM 874 C C . HIS A 1 107 ? 1.156 4.197 0.773 1.00 95.56 107 HIS A C 1
ATOM 876 O O . HIS A 1 107 ? 1.509 4.326 1.943 1.00 95.56 107 HIS A O 1
ATOM 882 N N . TYR A 1 108 ? 1.321 3.044 0.113 1.00 97.00 108 TYR A N 1
ATOM 883 C CA . TYR A 1 108 ? 1.920 1.869 0.746 1.00 97.00 108 TYR A CA 1
ATOM 884 C C . TYR A 1 108 ? 3.328 2.155 1.284 1.00 97.00 108 TYR A C 1
ATOM 886 O O . TYR A 1 108 ? 3.623 1.839 2.437 1.00 97.00 108 TYR A O 1
ATOM 894 N N . ARG A 1 109 ? 4.187 2.791 0.470 1.00 96.81 109 ARG A N 1
ATOM 895 C CA . ARG A 1 109 ? 5.555 3.149 0.866 1.00 96.81 109 ARG A CA 1
ATOM 896 C C . ARG A 1 109 ? 5.577 4.105 2.058 1.00 96.81 109 ARG A C 1
ATOM 898 O O . ARG A 1 109 ? 6.353 3.895 2.995 1.00 96.81 109 ARG A O 1
ATOM 905 N N . ALA A 1 110 ? 4.739 5.140 2.028 1.00 95.38 110 ALA A N 1
ATOM 906 C CA . ALA A 1 110 ? 4.647 6.136 3.091 1.00 95.38 110 ALA A CA 1
ATOM 907 C C . ALA A 1 110 ? 4.195 5.506 4.418 1.00 95.38 110 ALA A C 1
ATOM 909 O O . ALA A 1 110 ? 4.889 5.634 5.430 1.00 95.38 110 ALA A O 1
ATOM 910 N N . ALA A 1 111 ? 3.099 4.746 4.396 1.00 96.06 111 ALA A N 1
ATOM 911 C CA . ALA A 1 111 ? 2.569 4.086 5.581 1.00 96.06 111 ALA A CA 1
ATOM 912 C C . ALA A 1 111 ? 3.539 3.047 6.163 1.00 96.06 111 ALA A C 1
ATOM 914 O O . ALA A 1 111 ? 3.779 3.042 7.373 1.00 96.06 111 ALA A O 1
ATOM 915 N N . HIS A 1 112 ? 4.160 2.222 5.309 1.00 95.94 112 HIS A N 1
ATOM 916 C CA . HIS A 1 112 ? 5.110 1.201 5.752 1.00 95.94 112 HIS A CA 1
ATOM 917 C C . HIS A 1 112 ? 6.334 1.805 6.424 1.00 95.94 112 HIS A C 1
ATOM 919 O O . HIS A 1 112 ? 6.747 1.327 7.478 1.00 95.94 112 HIS A O 1
ATOM 925 N N . THR A 1 113 ? 6.859 2.905 5.878 1.00 94.81 113 THR A N 1
ATOM 926 C CA . THR A 1 113 ? 7.985 3.634 6.475 1.00 94.81 113 THR A CA 1
ATOM 927 C C . THR A 1 113 ? 7.674 4.058 7.911 1.00 94.81 113 THR A C 1
ATOM 929 O O . THR A 1 113 ? 8.503 3.866 8.797 1.00 94.81 113 THR A O 1
ATOM 932 N N . VAL A 1 114 ? 6.469 4.578 8.167 1.00 94.31 114 VAL A N 1
ATOM 933 C CA . VAL A 1 114 ? 6.043 4.996 9.513 1.00 94.31 114 VAL A CA 1
ATOM 934 C C . VAL A 1 114 ? 5.793 3.789 10.427 1.00 94.31 114 VAL A C 1
ATOM 936 O O . VAL A 1 114 ? 6.170 3.820 11.597 1.00 94.31 114 VAL A O 1
ATOM 939 N N . ALA A 1 115 ? 5.190 2.715 9.912 1.00 92.25 115 ALA A N 1
ATOM 940 C CA . ALA A 1 115 ? 4.846 1.530 10.699 1.00 92.25 115 ALA A CA 1
ATOM 941 C C . ALA A 1 115 ? 6.079 0.773 11.232 1.00 92.25 115 ALA A C 1
ATOM 943 O O . ALA A 1 115 ? 6.052 0.270 12.362 1.00 92.25 115 ALA A O 1
ATOM 944 N N . VAL A 1 116 ? 7.157 0.705 10.438 1.00 90.81 116 VAL A N 1
ATOM 945 C CA . VAL A 1 116 ? 8.396 -0.011 10.797 1.00 90.81 116 VAL A CA 1
ATOM 946 C C . VAL A 1 116 ? 9.453 0.868 11.460 1.00 90.81 116 VAL A C 1
ATOM 948 O O . VAL A 1 116 ? 10.457 0.342 11.941 1.00 90.81 116 VAL A O 1
ATOM 951 N N . ALA A 1 117 ? 9.255 2.188 11.500 1.00 88.31 117 ALA A N 1
ATOM 952 C CA . ALA A 1 117 ? 10.200 3.104 12.122 1.00 88.31 117 ALA A CA 1
ATOM 953 C C . ALA A 1 117 ? 10.354 2.796 13.622 1.00 88.31 117 ALA A C 1
ATOM 955 O O . ALA A 1 117 ? 9.405 2.914 14.407 1.00 88.31 117 ALA A O 1
ATOM 956 N N . ASP A 1 118 ? 11.572 2.433 14.032 1.00 67.25 118 ASP A N 1
ATOM 957 C CA . ASP A 1 118 ? 11.918 2.265 15.440 1.00 67.25 118 ASP A CA 1
ATOM 958 C C . ASP A 1 118 ? 12.105 3.647 16.065 1.00 67.25 118 ASP A C 1
ATOM 960 O O . ASP A 1 118 ? 13.149 4.287 15.953 1.00 67.25 118 ASP A O 1
ATOM 964 N N . THR A 1 119 ? 11.027 4.169 16.634 1.00 57.81 119 THR A N 1
ATOM 965 C CA . THR A 1 119 ? 10.986 5.535 17.145 1.00 57.81 119 THR A CA 1
ATOM 966 C C . THR A 1 119 ? 10.833 5.489 18.655 1.00 57.81 119 THR A C 1
ATOM 968 O O . THR A 1 119 ? 9.726 5.468 19.193 1.00 57.81 119 THR A O 1
ATOM 971 N N . HIS A 1 120 ? 11.977 5.511 19.346 1.00 57.69 120 HIS A N 1
ATOM 972 C CA . HIS A 1 120 ? 12.035 5.895 20.759 1.00 57.69 120 HIS A CA 1
ATOM 973 C C . HIS A 1 120 ? 11.520 7.329 20.980 1.00 57.69 120 HIS A C 1
ATOM 975 O O . HIS A 1 120 ? 11.146 7.651 22.100 1.00 57.69 120 HIS A O 1
ATOM 981 N N . ASP A 1 121 ? 11.403 8.141 19.921 1.00 52.34 121 ASP A N 1
ATOM 982 C CA . ASP A 1 121 ? 10.749 9.446 19.962 1.00 52.34 121 ASP A CA 1
ATOM 983 C C . ASP A 1 121 ? 10.042 9.798 18.637 1.00 52.34 121 ASP A C 1
ATOM 985 O O . ASP A 1 121 ? 10.503 9.446 17.554 1.00 52.34 121 ASP A O 1
ATOM 989 N N . GLU A 1 122 ? 8.897 10.473 18.762 1.00 52.00 122 GLU A N 1
ATOM 990 C CA . GLU A 1 122 ? 8.305 11.386 17.766 1.00 52.00 122 GLU A CA 1
ATOM 991 C C . GLU A 1 122 ? 7.913 10.882 16.358 1.00 52.00 122 GLU A C 1
ATOM 993 O O . GLU A 1 122 ? 7.977 11.639 15.389 1.00 52.00 122 GLU A O 1
ATOM 998 N N . ALA A 1 123 ? 7.329 9.688 16.205 1.00 59.38 123 ALA A N 1
ATOM 999 C CA . ALA A 1 123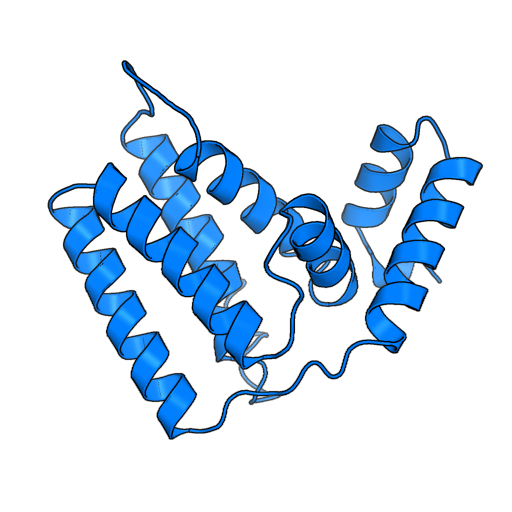 ? 6.278 9.619 15.181 1.00 59.38 123 ALA A CA 1
ATOM 1000 C C . ALA A 1 123 ? 5.139 10.510 15.695 1.00 59.38 123 ALA A C 1
ATOM 1002 O O . ALA A 1 123 ? 4.371 10.091 16.565 1.00 59.38 123 ALA A O 1
ATOM 1003 N N . GLY A 1 124 ? 5.094 11.772 15.253 1.00 74.81 124 GLY A N 1
ATOM 1004 C CA . GLY A 1 124 ? 4.037 12.694 15.653 1.00 74.81 124 GLY A CA 1
ATOM 1005 C C . GLY A 1 124 ? 2.684 12.032 15.405 1.00 74.81 124 GLY A C 1
ATOM 1006 O O . GLY A 1 124 ? 2.503 11.373 14.380 1.00 74.81 124 GLY A O 1
ATOM 1007 N N . THR A 1 125 ? 1.733 12.177 16.329 1.00 80.12 125 THR A N 1
ATOM 1008 C CA . THR A 1 125 ? 0.405 11.542 16.221 1.00 80.12 125 THR A CA 1
ATOM 1009 C C . THR A 1 125 ? -0.252 11.809 14.863 1.00 80.12 125 THR A C 1
ATOM 1011 O O . THR A 1 125 ? -0.956 10.955 14.332 1.00 80.12 125 THR A O 1
ATOM 1014 N N . GLU A 1 126 ? 0.049 12.959 14.257 1.00 88.25 126 GLU A N 1
ATOM 1015 C CA . GLU A 1 126 ? -0.397 13.311 12.912 1.00 88.25 126 GLU A CA 1
ATOM 1016 C C . GLU A 1 126 ? 0.233 12.457 11.800 1.00 88.25 126 GLU A C 1
ATOM 1018 O O . GLU A 1 126 ? -0.473 12.037 10.889 1.00 88.25 126 GLU A O 1
ATOM 1023 N N . GLN A 1 127 ? 1.523 12.118 11.880 1.00 92.19 127 GLN A N 1
ATOM 1024 C CA . GLN A 1 127 ? 2.152 11.199 10.921 1.00 92.19 127 GLN A CA 1
ATOM 1025 C C . GLN A 1 127 ? 1.544 9.798 11.019 1.00 92.19 127 GLN A C 1
ATOM 1027 O O . GLN A 1 127 ? 1.277 9.174 9.996 1.00 92.19 127 GLN A O 1
ATOM 1032 N N . LEU A 1 128 ? 1.266 9.323 12.239 1.00 93.88 128 LEU A N 1
ATOM 1033 C CA . LEU A 1 128 ? 0.570 8.050 12.450 1.00 93.88 128 LEU A CA 1
ATOM 1034 C C . LEU A 1 128 ? -0.837 8.085 11.841 1.00 93.88 128 LEU A C 1
ATOM 1036 O O . LEU A 1 128 ? -1.270 7.109 11.234 1.00 93.88 128 LEU A O 1
ATOM 1040 N N . ARG A 1 129 ? -1.544 9.214 11.974 1.00 94.19 129 ARG A N 1
ATOM 1041 C CA . ARG A 1 129 ? -2.881 9.400 11.399 1.00 94.19 129 ARG A CA 1
ATOM 1042 C C . ARG A 1 129 ? -2.841 9.372 9.873 1.00 94.19 129 ARG A C 1
ATOM 1044 O O . ARG A 1 129 ? -3.669 8.699 9.268 1.00 94.19 129 ARG A O 1
ATOM 1051 N N . LEU A 1 130 ? -1.885 10.069 9.260 1.00 96.12 130 LEU A N 1
ATOM 1052 C CA . LEU A 1 130 ? -1.692 10.054 7.808 1.00 96.12 130 LEU A CA 1
ATOM 1053 C C . LEU A 1 130 ? -1.332 8.649 7.307 1.00 96.12 130 LEU A C 1
ATOM 1055 O O . LEU A 1 130 ? -1.970 8.168 6.380 1.00 96.12 130 LEU A O 1
ATOM 1059 N N . ALA A 1 131 ? -0.421 7.945 7.986 1.00 96.62 131 ALA A N 1
ATOM 1060 C CA . ALA A 1 131 ? -0.068 6.566 7.649 1.00 96.62 131 ALA A CA 1
ATOM 1061 C C . ALA A 1 131 ? -1.268 5.605 7.746 1.00 96.62 131 ALA A C 1
ATOM 1063 O O . ALA A 1 131 ? -1.422 4.711 6.916 1.00 96.62 131 ALA A O 1
ATOM 1064 N N . MET A 1 132 ? -2.150 5.801 8.731 1.00 96.81 132 MET A N 1
ATOM 1065 C CA . MET A 1 132 ? -3.376 5.009 8.852 1.00 96.81 132 MET A CA 1
ATOM 1066 C C . MET A 1 132 ? -4.336 5.256 7.678 1.00 96.81 132 MET A C 1
ATOM 1068 O O . MET A 1 132 ? -4.949 4.316 7.176 1.00 96.81 132 MET A O 1
ATOM 1072 N N . VAL A 1 133 ? -4.443 6.504 7.213 1.00 97.25 133 VAL A N 1
ATOM 1073 C CA . VAL A 1 133 ? -5.228 6.863 6.019 1.00 97.25 133 VAL A CA 1
ATOM 1074 C C . VAL A 1 133 ? -4.610 6.261 4.755 1.00 97.25 133 VAL A C 1
ATOM 1076 O O . VAL A 1 133 ? -5.326 5.681 3.942 1.00 97.25 133 VAL A O 1
ATOM 1079 N N . ASP A 1 134 ? -3.289 6.331 4.613 1.00 97.19 134 ASP A N 1
ATOM 1080 C CA . ASP A 1 134 ? -2.562 5.725 3.497 1.00 97.19 134 ASP A CA 1
ATOM 1081 C C . ASP A 1 134 ? -2.788 4.203 3.430 1.00 97.19 134 ASP A C 1
ATOM 1083 O O . ASP A 1 134 ? -3.049 3.656 2.354 1.00 97.19 134 ASP A O 1
ATOM 1087 N N . TYR A 1 135 ? -2.778 3.508 4.576 1.00 97.69 135 TYR A N 1
ATOM 1088 C CA . TYR A 1 135 ? -3.160 2.096 4.619 1.00 97.69 135 TYR A CA 1
ATOM 1089 C C . TYR A 1 135 ? -4.628 1.851 4.311 1.00 97.69 135 TYR A C 1
ATOM 1091 O O . TYR A 1 135 ? -4.926 0.822 3.710 1.00 97.69 135 TYR A O 1
ATOM 1099 N N . GLN A 1 136 ? -5.532 2.760 4.677 1.00 96.12 136 GLN A N 1
ATOM 1100 C CA . GLN A 1 136 ? -6.948 2.604 4.362 1.00 96.12 136 GLN A CA 1
ATOM 1101 C C . GLN A 1 136 ? -7.179 2.545 2.850 1.00 96.12 136 GLN A C 1
ATOM 1103 O O . GLN A 1 136 ? -7.859 1.636 2.384 1.00 96.12 136 GLN A O 1
ATOM 1108 N N . TYR A 1 137 ? -6.556 3.440 2.074 1.00 95.75 137 TYR A N 1
ATOM 1109 C CA . TYR A 1 137 ? -6.676 3.413 0.612 1.00 95.75 137 TYR A CA 1
ATOM 1110 C C . TYR A 1 137 ? -6.216 2.080 0.016 1.00 95.75 137 TYR A C 1
ATOM 1112 O O . TYR A 1 137 ? -6.883 1.515 -0.851 1.00 95.75 137 TYR A O 1
ATOM 1120 N N . LEU A 1 138 ? -5.087 1.553 0.497 1.00 95.75 138 LEU A N 1
ATOM 1121 C CA . LEU A 1 138 ? -4.588 0.264 0.034 1.00 95.75 138 LEU A CA 1
ATOM 1122 C C . LEU A 1 138 ? -5.481 -0.895 0.493 1.00 95.75 138 LEU A C 1
ATOM 1124 O O . LEU A 1 138 ? -5.730 -1.814 -0.283 1.00 95.75 138 LEU A O 1
ATOM 1128 N N . PHE A 1 139 ? -5.951 -0.874 1.740 1.00 96.81 139 PHE A N 1
ATOM 1129 C CA . PHE A 1 139 ? -6.824 -1.906 2.288 1.00 96.81 139 PHE A CA 1
ATOM 1130 C C . PHE A 1 139 ? -8.131 -1.995 1.501 1.00 96.81 139 PHE A C 1
ATOM 1132 O O . PHE A 1 139 ? -8.506 -3.085 1.065 1.00 96.81 139 PHE A O 1
ATOM 1139 N N . ASP A 1 140 ? -8.781 -0.854 1.272 1.00 94.62 140 ASP A N 1
ATOM 1140 C CA . ASP A 1 140 ? -10.049 -0.768 0.553 1.00 94.62 140 ASP A CA 1
ATOM 1141 C C . ASP A 1 140 ? -9.903 -1.293 -0.880 1.00 94.62 140 ASP A C 1
ATOM 1143 O O . ASP A 1 140 ? -10.756 -2.044 -1.347 1.00 94.62 140 ASP A O 1
ATOM 1147 N N . GLU A 1 141 ? -8.791 -1.002 -1.558 1.00 93.06 141 GLU A N 1
ATOM 1148 C CA . GLU A 1 141 ? -8.508 -1.564 -2.881 1.00 93.06 141 GLU A CA 1
ATOM 1149 C C . GLU A 1 141 ? -8.227 -3.078 -2.814 1.00 93.06 141 GLU A C 1
ATOM 1151 O O . GLU A 1 141 ? -8.757 -3.869 -3.603 1.00 93.06 141 GLU A O 1
ATOM 1156 N N . LEU A 1 142 ? -7.429 -3.533 -1.844 1.00 93.94 142 LEU A N 1
ATOM 1157 C CA . LEU A 1 142 ? -7.078 -4.946 -1.713 1.00 93.94 142 LEU A CA 1
ATOM 1158 C C . LEU A 1 142 ? -8.263 -5.825 -1.285 1.00 93.94 142 LEU A C 1
ATOM 1160 O O . LEU A 1 142 ? -8.313 -6.999 -1.653 1.00 93.94 142 LEU A O 1
ATOM 1164 N N . VAL A 1 143 ? -9.231 -5.295 -0.548 1.00 93.88 143 VAL A N 1
ATOM 1165 C CA . VAL A 1 143 ? -10.457 -6.018 -0.186 1.00 93.88 143 VAL A CA 1
ATOM 1166 C C . VAL A 1 143 ? -11.554 -5.802 -1.236 1.00 93.88 143 VAL A C 1
ATOM 1168 O O . VAL A 1 143 ? -12.320 -6.722 -1.530 1.00 93.88 143 VAL A O 1
ATOM 1171 N N . GLY A 1 144 ? -11.593 -4.625 -1.862 1.00 79.50 144 GLY A N 1
ATOM 1172 C CA . GLY A 1 144 ? -12.611 -4.183 -2.816 1.00 79.50 144 GLY A CA 1
ATOM 1173 C C . GLY A 1 144 ? -12.417 -4.629 -4.267 1.00 79.50 144 GLY A C 1
ATOM 1174 O O . GLY A 1 144 ? -13.408 -4.705 -4.992 1.00 79.50 144 GLY A O 1
ATOM 1175 N N . ALA A 1 145 ? -11.213 -5.033 -4.698 1.00 61.78 145 ALA A N 1
ATOM 1176 C CA . ALA A 1 145 ? -10.935 -5.459 -6.085 1.00 61.78 145 ALA A CA 1
ATOM 1177 C C . ALA A 1 145 ? -11.697 -6.723 -6.565 1.00 61.78 145 ALA A C 1
ATOM 1179 O O . ALA A 1 145 ? -11.393 -7.280 -7.619 1.00 61.78 145 ALA A O 1
ATOM 1180 N N . GLY A 1 146 ? -12.687 -7.198 -5.805 1.00 44.88 146 GLY A N 1
ATOM 1181 C CA . GLY A 1 146 ? -13.688 -8.172 -6.230 1.00 44.88 146 GLY A CA 1
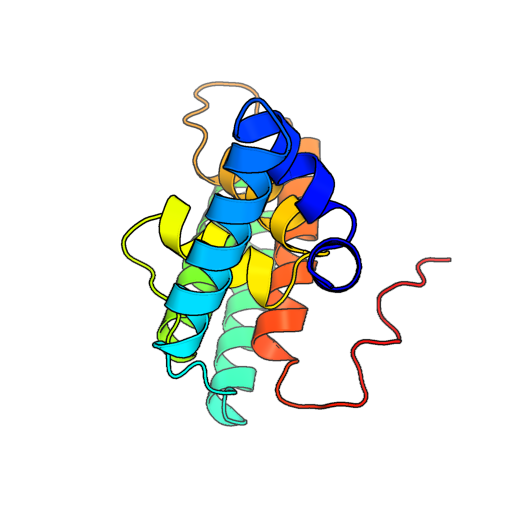ATOM 1182 C C . GLY A 1 146 ? -15.021 -7.567 -6.708 1.00 44.88 146 GLY A C 1
ATOM 1183 O O . GLY A 1 146 ? -15.956 -8.342 -6.911 1.00 44.88 146 GLY A O 1
ATOM 1184 N N . HIS A 1 147 ? -15.150 -6.240 -6.878 1.00 37.19 147 HIS A N 1
ATOM 1185 C CA . HIS A 1 147 ? -16.296 -5.590 -7.539 1.00 37.19 147 HIS A CA 1
ATOM 1186 C C . HIS A 1 147 ? -15.854 -4.463 -8.498 1.00 37.19 147 HIS A C 1
ATOM 1188 O O . HIS A 1 147 ? -15.281 -3.475 -8.046 1.00 37.19 147 HIS A O 1
ATOM 1194 N N . PRO A 1 148 ? -16.158 -4.549 -9.809 1.00 38.31 148 PRO A N 1
ATOM 1195 C CA . PRO A 1 148 ? -15.742 -3.547 -10.797 1.00 38.31 148 PRO A CA 1
ATOM 1196 C C . PRO A 1 148 ? -16.502 -2.204 -10.744 1.00 38.31 148 PRO A C 1
ATOM 1198 O O . PRO A 1 148 ? -16.285 -1.368 -11.615 1.00 38.31 148 PRO A O 1
ATOM 1201 N N . GLU A 1 149 ? -17.374 -1.952 -9.758 1.00 37.75 149 GLU A N 1
ATOM 1202 C CA . GLU A 1 149 ? -18.239 -0.753 -9.750 1.00 37.75 149 GLU A CA 1
ATOM 1203 C C . GLU A 1 149 ? -17.962 0.272 -8.635 1.00 37.75 149 GLU A C 1
ATOM 1205 O O . GLU A 1 149 ? -18.550 1.352 -8.656 1.00 37.75 149 GLU A O 1
ATOM 1210 N N . THR A 1 150 ? -17.072 0.013 -7.669 1.00 41.16 150 THR A N 1
ATOM 1211 C CA . THR A 1 150 ? -16.950 0.902 -6.488 1.00 41.16 150 THR A CA 1
ATOM 1212 C C . THR A 1 150 ? -15.683 1.765 -6.453 1.00 41.16 150 THR A C 1
ATOM 1214 O O . THR A 1 150 ? -15.691 2.819 -5.815 1.00 41.16 150 THR A O 1
ATOM 1217 N N . THR A 1 151 ? -14.636 1.437 -7.217 1.00 40.97 151 THR A N 1
ATOM 1218 C CA . THR A 1 151 ? -13.350 2.167 -7.169 1.00 40.97 151 THR A CA 1
ATOM 1219 C C . THR A 1 151 ? -13.436 3.625 -7.664 1.00 40.97 151 THR A C 1
ATOM 1221 O O . THR A 1 151 ? -12.569 4.434 -7.356 1.00 40.97 151 THR A O 1
ATOM 1224 N N . HIS A 1 152 ? -14.513 4.038 -8.345 1.00 37.72 152 HIS A N 1
ATOM 1225 C CA . HIS A 1 152 ? -14.633 5.409 -8.869 1.00 37.72 152 HIS A CA 1
ATOM 1226 C C . HIS A 1 152 ? -15.278 6.436 -7.905 1.00 37.72 152 HIS A C 1
ATOM 1228 O O . HIS A 1 152 ? -15.394 7.609 -8.264 1.00 37.72 152 HIS A O 1
ATOM 1234 N N . ARG A 1 153 ? -15.711 6.044 -6.692 1.00 37.25 153 ARG A N 1
ATOM 1235 C CA . ARG A 1 153 ? -16.376 6.965 -5.734 1.00 37.25 153 ARG A CA 1
ATOM 1236 C C . ARG A 1 153 ? -15.491 7.415 -4.557 1.00 37.25 153 ARG A C 1
ATOM 1238 O O . ARG A 1 153 ? -15.851 8.366 -3.878 1.00 37.25 153 ARG A O 1
ATOM 1245 N N . GLY A 1 154 ? -14.329 6.795 -4.336 1.00 32.75 154 GLY A N 1
ATOM 1246 C CA . GLY A 1 154 ? -13.452 7.118 -3.196 1.00 32.75 154 GLY A CA 1
ATOM 1247 C C . GLY A 1 154 ? -12.541 8.340 -3.377 1.00 32.75 154 GLY A C 1
ATOM 1248 O O . GLY A 1 154 ? -12.043 8.871 -2.392 1.00 32.75 154 GLY A O 1
ATOM 1249 N N . LEU A 1 155 ? -12.340 8.818 -4.612 1.00 40.78 155 LEU A N 1
ATOM 1250 C CA . LEU A 1 155 ? -11.424 9.931 -4.922 1.00 40.78 155 LEU A CA 1
ATOM 1251 C C . LEU A 1 155 ? -12.091 11.317 -4.949 1.00 40.78 155 LEU A C 1
ATOM 1253 O O . LEU A 1 155 ? -11.525 12.268 -5.483 1.00 40.78 155 LEU A O 1
ATOM 1257 N N . GLN A 1 156 ? -13.280 11.462 -4.367 1.00 32.47 156 GLN A N 1
ATOM 1258 C CA . GLN A 1 156 ? -13.861 12.779 -4.104 1.00 32.47 156 GLN A CA 1
ATOM 1259 C C . GLN A 1 156 ? -14.151 12.917 -2.611 1.00 32.47 156 GLN A C 1
ATOM 1261 O O . GLN A 1 156 ? -15.218 12.543 -2.132 1.00 32.47 156 GLN A O 1
ATOM 1266 N N . ALA A 1 157 ? -13.177 13.460 -1.883 1.00 26.50 157 ALA A N 1
ATOM 1267 C CA . ALA A 1 157 ? -13.467 14.223 -0.676 1.00 26.50 157 ALA A CA 1
ATOM 1268 C C . ALA A 1 157 ? -13.888 15.656 -1.091 1.00 26.50 157 ALA A C 1
ATOM 1270 O O . ALA A 1 157 ? -13.417 16.122 -2.133 1.00 26.50 157 ALA A O 1
ATOM 1271 N N . PRO A 1 158 ? -14.805 16.302 -0.343 1.00 38.19 158 PRO A N 1
ATOM 1272 C CA . PRO A 1 158 ? -15.458 17.566 -0.709 1.00 38.19 158 PRO A CA 1
ATOM 1273 C C . PRO A 1 158 ? -14.524 18.779 -0.791 1.00 38.19 158 PRO A C 1
ATOM 1275 O O . PRO A 1 158 ? -13.500 18.799 -0.072 1.00 38.19 158 PRO A O 1
#

Foldseek 3Di:
DLCVQLPVLQVVQQVVLVHDVRSVVLLVVLVVVLVPWQFAADDPVRLVVLVVQLVVLVVCCVVPLLSSLLSLVVSLLVLCVVRGQDRPDPVRNLSNCSRVPSVLSVLVVQLVCLNPDPPPDDPPSVSSVSSSVSSVLSSCCSSVVVDPPDPVPPPDDD